Protein AF-A0A957Z9X1-F1 (afdb_monomer_lite)

Structure (mmCIF, N/CA/C/O backbone):
data_AF-A0A957Z9X1-F1
#
_entry.id   AF-A0A957Z9X1-F1
#
loop_
_atom_site.group_PDB
_atom_site.id
_atom_site.type_symbol
_atom_site.label_atom_id
_atom_site.label_alt_id
_atom_site.label_comp_id
_atom_site.label_asym_id
_atom_site.label_entity_id
_atom_site.label_seq_id
_atom_site.pdbx_PDB_ins_code
_atom_site.Cartn_x
_atom_site.Cartn_y
_atom_site.Cartn_z
_atom_site.occupancy
_atom_site.B_iso_or_equiv
_atom_site.auth_seq_id
_atom_site.auth_comp_id
_atom_site.auth_asym_id
_atom_site.auth_atom_id
_atom_site.pdbx_PDB_model_n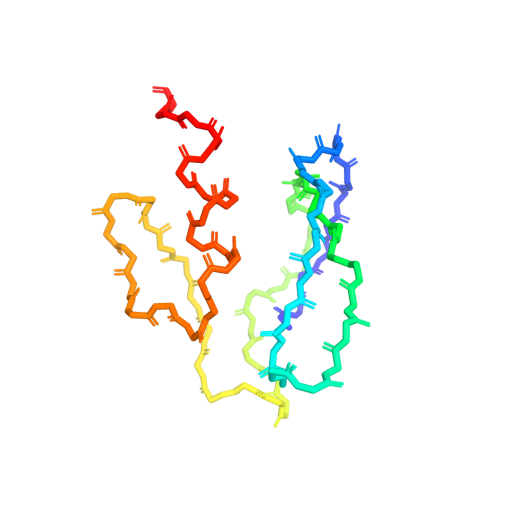um
ATOM 1 N N . THR A 1 1 ? -9.236 0.638 -5.225 1.00 88.31 1 THR A N 1
ATOM 2 C CA . THR A 1 1 ? -9.445 -0.257 -4.057 1.00 88.31 1 THR A CA 1
ATOM 3 C C . THR A 1 1 ? -10.715 0.033 -3.273 1.00 88.31 1 THR A C 1
ATOM 5 O O . THR A 1 1 ? -11.113 -0.846 -2.523 1.00 88.31 1 THR A O 1
ATOM 8 N N . GLY A 1 2 ? -11.295 1.242 -3.331 1.00 93.75 2 GLY A N 1
ATOM 9 C CA . GLY A 1 2 ? -12.512 1.590 -2.575 1.00 93.75 2 GLY A CA 1
ATOM 10 C C . GLY A 1 2 ? -12.327 1.799 -1.062 1.00 93.75 2 GLY A C 1
ATOM 11 O O . GLY A 1 2 ? -13.281 2.131 -0.358 1.00 93.75 2 GLY A O 1
ATOM 12 N N . LEU A 1 3 ? -11.106 1.650 -0.532 1.00 96.19 3 LEU A N 1
ATOM 13 C CA . LEU A 1 3 ? -10.825 1.764 0.901 1.00 96.19 3 LEU A CA 1
ATOM 14 C C . LEU A 1 3 ? -10.476 3.193 1.326 1.00 96.19 3 LEU A C 1
ATOM 16 O O . LEU A 1 3 ? -9.657 3.867 0.706 1.00 96.19 3 LEU A O 1
ATOM 20 N N . SER A 1 4 ? -11.016 3.609 2.470 1.00 97.62 4 SER A N 1
ATOM 21 C CA . SER A 1 4 ? -10.520 4.768 3.217 1.00 97.62 4 SER A CA 1
ATOM 22 C C . SER A 1 4 ? -9.448 4.314 4.202 1.00 97.62 4 SER A C 1
ATOM 24 O O . SER A 1 4 ? -9.714 3.469 5.060 1.00 97.62 4 SER A O 1
ATOM 26 N N . VAL A 1 5 ? -8.242 4.875 4.100 1.00 97.56 5 VAL A N 1
ATOM 27 C CA . VAL A 1 5 ? -7.087 4.469 4.913 1.00 97.56 5 VAL A CA 1
ATOM 28 C C . VAL A 1 5 ? -6.525 5.667 5.667 1.00 97.56 5 VAL A C 1
ATOM 30 O O . VAL A 1 5 ? -6.189 6.691 5.073 1.00 97.56 5 VAL A O 1
ATOM 33 N N . ARG A 1 6 ? -6.372 5.527 6.986 1.00 98.19 6 ARG A N 1
ATOM 34 C CA . ARG A 1 6 ? -5.604 6.467 7.807 1.00 98.19 6 ARG A CA 1
ATOM 35 C C . ARG A 1 6 ? -4.149 6.023 7.841 1.00 98.19 6 ARG A C 1
ATOM 37 O O . ARG A 1 6 ? -3.867 4.923 8.312 1.00 98.19 6 ARG A O 1
ATOM 44 N N . LEU A 1 7 ? -3.240 6.887 7.396 1.00 97.75 7 LEU A N 1
ATOM 45 C CA . LEU A 1 7 ? -1.801 6.638 7.486 1.00 97.75 7 LEU A CA 1
ATOM 46 C C . LEU A 1 7 ? -1.350 6.651 8.950 1.00 97.75 7 LEU A C 1
ATOM 48 O O . LEU A 1 7 ? -1.740 7.534 9.717 1.00 97.75 7 LEU A O 1
ATOM 52 N N . THR A 1 8 ? -0.540 5.671 9.335 1.00 96.88 8 THR A N 1
ATOM 53 C CA . THR A 1 8 ? -0.031 5.509 10.707 1.00 96.88 8 THR A CA 1
ATOM 54 C C . THR A 1 8 ? 1.478 5.692 10.809 1.00 96.88 8 THR A C 1
ATOM 56 O O . THR A 1 8 ? 1.986 5.916 11.904 1.00 96.88 8 THR A O 1
ATOM 59 N N . GLY A 1 9 ? 2.197 5.651 9.688 1.00 96.00 9 GLY A N 1
ATOM 60 C CA . GLY A 1 9 ? 3.634 5.888 9.664 1.00 96.00 9 GLY A CA 1
ATOM 61 C C . GLY A 1 9 ? 4.254 5.638 8.298 1.00 96.00 9 GLY A C 1
ATOM 62 O O . GLY A 1 9 ? 3.614 5.104 7.393 1.00 96.00 9 GLY A O 1
ATOM 63 N N . LEU A 1 10 ? 5.517 6.031 8.166 1.00 95.44 10 LEU A N 1
ATOM 64 C CA . LEU A 1 10 ? 6.350 5.709 7.015 1.00 95.44 10 LEU A CA 1
ATOM 65 C C . LEU A 1 10 ? 6.877 4.277 7.166 1.00 95.44 10 LEU A C 1
ATOM 67 O O . LEU A 1 10 ? 7.421 3.946 8.216 1.00 95.44 10 LEU A O 1
ATOM 71 N N . ALA A 1 11 ? 6.707 3.454 6.133 1.00 93.94 11 ALA A N 1
ATOM 72 C CA . ALA A 1 11 ? 7.218 2.086 6.102 1.00 93.94 11 ALA A CA 1
ATOM 73 C C . ALA A 1 11 ? 8.598 2.025 5.431 1.00 93.94 11 ALA A C 1
ATOM 75 O O . ALA A 1 11 ? 9.539 1.478 5.994 1.00 93.94 11 ALA A O 1
ATOM 76 N N . ALA A 1 12 ? 8.728 2.620 4.241 1.00 95.50 12 ALA A N 1
ATOM 77 C CA . ALA A 1 12 ? 9.972 2.624 3.474 1.00 95.50 12 ALA A CA 1
ATOM 78 C C . ALA A 1 12 ? 10.015 3.781 2.465 1.00 95.50 12 ALA A C 1
ATOM 80 O O . ALA A 1 12 ? 8.974 4.280 2.025 1.00 95.50 12 ALA A O 1
ATOM 81 N N . VAL A 1 13 ? 11.228 4.172 2.071 1.00 96.00 13 VAL A N 1
ATOM 82 C CA . VAL A 1 13 ? 11.493 5.091 0.955 1.00 96.00 13 VAL A CA 1
ATOM 83 C C . VAL A 1 13 ? 12.587 4.466 0.109 1.00 96.00 13 VAL A C 1
ATOM 85 O O . VAL A 1 13 ? 13.706 4.307 0.587 1.00 96.00 13 VAL A O 1
ATOM 88 N N . GLU A 1 14 ? 12.271 4.122 -1.136 1.00 95.00 14 GLU A N 1
ATOM 89 C CA . GLU A 1 14 ? 13.183 3.365 -1.995 1.00 95.00 14 GLU A CA 1
ATOM 90 C C . GLU A 1 14 ? 13.298 3.977 -3.387 1.00 95.00 14 GLU A C 1
ATOM 92 O O . GLU A 1 14 ? 12.348 4.541 -3.940 1.00 95.00 14 GLU A O 1
ATOM 97 N N . SER A 1 15 ? 14.477 3.812 -3.988 1.00 93.25 15 SER A N 1
ATOM 98 C CA . SER A 1 15 ? 14.625 4.015 -5.429 1.00 93.25 15 SER A CA 1
ATOM 99 C C . SER A 1 15 ? 13.871 2.921 -6.171 1.00 93.25 15 SER A C 1
ATOM 101 O O . SER A 1 15 ? 14.059 1.737 -5.901 1.00 93.25 15 SER A O 1
ATOM 103 N N . ASN A 1 16 ? 13.045 3.320 -7.128 1.00 90.94 16 ASN A N 1
ATOM 104 C CA . ASN A 1 16 ? 12.112 2.440 -7.800 1.00 90.94 16 ASN A CA 1
ATOM 105 C C . ASN A 1 16 ? 12.211 2.571 -9.325 1.00 90.94 16 ASN A C 1
ATOM 107 O O . ASN A 1 16 ? 12.270 3.674 -9.873 1.00 90.94 16 ASN A O 1
ATOM 111 N N . PHE A 1 17 ? 12.207 1.426 -10.002 1.00 87.25 17 PHE A N 1
ATOM 112 C CA . PHE A 1 17 ? 12.364 1.313 -11.451 1.00 87.25 17 PHE A CA 1
ATOM 113 C C . PHE A 1 17 ? 11.317 0.339 -11.991 1.00 87.25 17 PHE A C 1
ATOM 115 O O . PHE A 1 17 ? 11.567 -0.861 -12.093 1.00 87.25 17 PHE A O 1
ATOM 122 N N . HIS A 1 18 ? 10.121 0.842 -12.296 1.00 82.38 18 HIS A N 1
ATOM 123 C CA . HIS A 1 18 ? 9.092 0.056 -12.990 1.00 82.38 18 HIS A CA 1
ATOM 124 C C . HIS A 1 18 ? 9.379 -0.040 -14.502 1.00 82.38 18 HIS A C 1
ATOM 126 O O . HIS A 1 18 ? 9.120 -1.073 -15.110 1.00 82.38 18 HIS A O 1
ATOM 132 N N . ASP A 1 19 ? 10.000 0.995 -15.085 1.00 84.44 19 ASP A N 1
ATOM 133 C CA . ASP A 1 19 ? 10.746 0.933 -16.351 1.00 84.44 19 ASP A CA 1
ATOM 134 C C . ASP A 1 19 ? 12.244 1.051 -16.000 1.00 84.44 19 ASP A C 1
ATOM 136 O O . ASP A 1 19 ? 12.621 2.008 -15.318 1.00 84.44 19 ASP A O 1
ATOM 140 N N . PRO A 1 20 ? 13.125 0.140 -16.459 1.00 83.88 20 PRO A N 1
ATOM 141 C CA . PRO A 1 20 ? 14.568 0.222 -16.209 1.00 83.88 20 PRO A CA 1
ATOM 142 C C . PRO A 1 20 ? 15.226 1.550 -16.617 1.00 83.88 20 PRO A C 1
ATOM 144 O O . PRO A 1 20 ? 16.321 1.863 -16.155 1.00 83.88 20 PRO A O 1
ATOM 147 N N . ARG A 1 21 ? 14.586 2.331 -17.495 1.00 91.38 21 ARG A N 1
ATOM 148 C CA . ARG A 1 21 ? 15.070 3.630 -17.986 1.00 91.38 21 ARG A CA 1
ATOM 149 C C . ARG A 1 21 ? 14.489 4.822 -17.226 1.00 91.38 21 ARG A C 1
ATOM 151 O O . ARG A 1 21 ? 14.873 5.953 -17.518 1.00 91.38 21 ARG A O 1
ATOM 158 N N . GLN A 1 22 ? 13.558 4.601 -16.299 1.00 90.88 22 GLN A N 1
ATOM 159 C CA . GLN A 1 22 ? 12.902 5.665 -15.543 1.00 90.88 22 GLN A CA 1
ATOM 160 C C . GLN A 1 22 ? 13.117 5.459 -14.048 1.00 90.88 22 GLN A C 1
ATOM 162 O O . GLN A 1 22 ? 12.594 4.525 -13.442 1.00 90.88 22 GLN A O 1
ATOM 167 N N . HIS A 1 23 ? 13.888 6.365 -13.448 1.00 92.44 23 HIS A N 1
ATOM 168 C CA . HIS A 1 23 ? 14.076 6.395 -12.004 1.00 92.44 23 HIS A CA 1
ATOM 169 C C . HIS A 1 23 ? 12.921 7.144 -11.348 1.00 92.44 23 HIS A C 1
ATOM 171 O O . HIS A 1 23 ? 12.639 8.295 -11.681 1.00 92.44 23 HIS A O 1
ATOM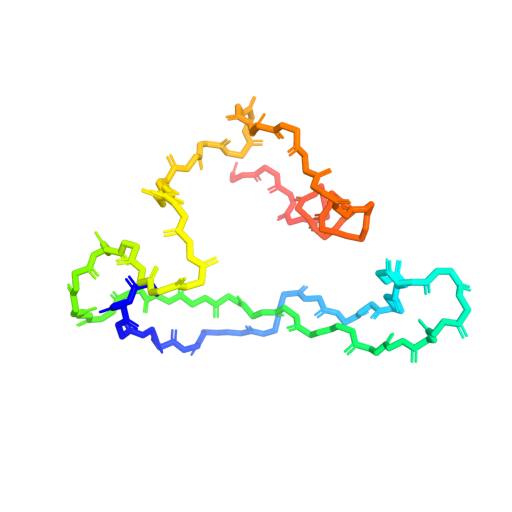 177 N N . THR A 1 24 ? 12.273 6.484 -10.398 1.00 94.31 24 THR A N 1
ATOM 178 C CA . THR A 1 24 ? 11.245 7.061 -9.531 1.00 94.31 24 THR A CA 1
ATOM 179 C C . THR A 1 24 ? 11.628 6.833 -8.073 1.00 94.31 24 THR A C 1
ATOM 181 O O . THR A 1 24 ? 12.460 5.979 -7.763 1.00 94.31 24 THR A O 1
ATOM 184 N N . VAL A 1 25 ? 11.028 7.594 -7.162 1.00 95.06 25 VAL A N 1
ATOM 185 C CA . VAL A 1 25 ? 11.129 7.335 -5.721 1.00 95.06 25 VAL A CA 1
ATOM 186 C C . VAL A 1 25 ? 9.783 6.812 -5.256 1.00 95.06 25 VAL A C 1
ATOM 188 O O . VAL A 1 25 ? 8.774 7.504 -5.387 1.00 95.06 25 VAL A O 1
ATOM 191 N N . GLY A 1 26 ? 9.771 5.586 -4.740 1.00 94.75 26 GLY A N 1
ATOM 192 C CA . GLY A 1 26 ? 8.599 5.019 -4.093 1.00 94.75 26 GLY A CA 1
ATOM 193 C C . GLY A 1 26 ? 8.591 5.365 -2.607 1.00 94.75 26 GLY A C 1
ATOM 194 O O . GLY A 1 26 ? 9.641 5.398 -1.958 1.00 94.75 26 GLY A O 1
ATOM 195 N N . ILE A 1 27 ? 7.404 5.632 -2.071 1.00 96.06 27 ILE A N 1
ATOM 196 C CA . ILE A 1 27 ? 7.191 5.911 -0.651 1.00 96.06 27 ILE A CA 1
ATOM 197 C C . ILE A 1 27 ? 6.047 5.018 -0.183 1.00 96.06 27 ILE A C 1
ATOM 199 O O . ILE A 1 27 ? 4.919 5.153 -0.659 1.00 96.06 27 ILE A O 1
ATOM 203 N N . TRP A 1 28 ? 6.337 4.115 0.748 1.00 95.50 28 TRP A N 1
ATOM 204 C CA . TRP A 1 28 ? 5.359 3.192 1.315 1.00 95.50 28 TRP A CA 1
ATOM 205 C C . TRP A 1 28 ? 4.977 3.652 2.712 1.00 95.50 28 TRP A C 1
ATOM 207 O O . TRP A 1 28 ? 5.827 4.054 3.509 1.00 95.50 28 TRP A O 1
ATOM 217 N N . PHE A 1 29 ? 3.691 3.551 3.024 1.00 96.00 29 PHE A N 1
ATOM 218 C CA . PHE A 1 29 ? 3.143 3.942 4.313 1.00 96.00 29 PHE A CA 1
ATOM 219 C C . PHE A 1 29 ? 2.448 2.761 4.973 1.00 96.00 29 PHE A C 1
ATOM 221 O O . PHE A 1 29 ? 1.746 1.990 4.319 1.00 96.00 29 PHE A O 1
ATOM 228 N N . HIS A 1 30 ? 2.578 2.674 6.292 1.00 95.00 30 HIS A N 1
ATOM 229 C CA . HIS A 1 30 ? 1.649 1.897 7.092 1.00 95.00 30 HIS A CA 1
ATOM 230 C C . HIS A 1 30 ? 0.316 2.636 7.170 1.00 95.00 30 HIS A C 1
ATOM 232 O O . HIS A 1 30 ? 0.267 3.869 7.260 1.00 95.00 30 HIS A O 1
ATOM 238 N N . GLY A 1 31 ? -0.775 1.879 7.170 1.00 95.31 31 GLY A N 1
ATOM 239 C CA . GLY A 1 31 ? -2.106 2.440 7.292 1.00 95.31 31 GLY A CA 1
ATOM 240 C C . GLY A 1 31 ? -3.086 1.480 7.941 1.00 95.31 31 GLY A C 1
ATOM 241 O O . GLY A 1 31 ? -2.899 0.265 7.949 1.00 95.31 31 GLY A O 1
ATOM 242 N N . THR A 1 32 ? -4.149 2.047 8.496 1.00 97.12 32 THR A N 1
ATOM 243 C CA . THR A 1 32 ? -5.295 1.302 9.013 1.00 97.12 32 THR A CA 1
ATOM 244 C C . THR A 1 32 ? -6.515 1.658 8.184 1.00 97.12 32 THR A C 1
ATOM 246 O O . THR A 1 32 ? -6.815 2.839 7.999 1.00 97.12 32 THR A O 1
ATOM 249 N N . VAL A 1 33 ? -7.232 0.644 7.704 1.00 97.50 33 VAL A N 1
ATOM 250 C CA . VAL A 1 33 ? -8.517 0.836 7.027 1.00 97.50 33 VAL A CA 1
ATOM 251 C C . VAL A 1 33 ? -9.517 1.408 8.031 1.00 97.50 33 VAL A C 1
ATOM 253 O O . VAL A 1 33 ? -9.724 0.842 9.102 1.00 97.50 33 VAL A O 1
ATOM 256 N N . THR A 1 34 ? -10.125 2.542 7.700 1.00 98.06 34 THR A N 1
ATOM 257 C CA . THR A 1 34 ? -11.121 3.222 8.545 1.00 98.06 34 THR A CA 1
ATOM 258 C C . THR A 1 34 ? -12.525 3.204 7.950 1.00 98.06 34 THR A C 1
ATOM 260 O O . THR A 1 34 ? -13.461 3.656 8.603 1.00 98.06 34 THR A O 1
ATOM 263 N N . GLY A 1 35 ? -12.685 2.709 6.724 1.00 97.81 35 GLY A N 1
ATOM 264 C CA . GLY A 1 35 ? -13.972 2.605 6.042 1.00 97.81 35 GLY A CA 1
ATOM 265 C C . GLY A 1 35 ? -13.811 2.240 4.569 1.00 97.81 35 GLY A C 1
ATOM 266 O O . GLY A 1 35 ? -12.707 1.931 4.116 1.00 97.81 35 GLY A O 1
ATOM 267 N N . GLY A 1 36 ? -14.913 2.322 3.825 1.00 96.44 36 GLY A N 1
ATOM 268 C CA . GLY A 1 36 ? -14.982 1.878 2.433 1.00 96.44 36 GLY A CA 1
ATOM 269 C C . GLY A 1 36 ? -15.169 0.366 2.301 1.00 96.44 36 GLY A C 1
ATOM 270 O O . GLY A 1 36 ? -15.348 -0.337 3.299 1.00 96.44 36 GLY A O 1
ATOM 271 N N . ALA A 1 37 ? -15.132 -0.122 1.066 1.00 94.81 37 ALA A N 1
ATOM 272 C CA . ALA A 1 37 ? -15.232 -1.539 0.733 1.00 94.81 37 ALA A CA 1
ATOM 273 C C . ALA A 1 37 ? -14.063 -1.925 -0.175 1.00 94.81 37 ALA A C 1
ATOM 275 O O . ALA A 1 37 ? -13.653 -1.133 -1.016 1.00 94.81 37 ALA A O 1
ATOM 276 N N . LEU A 1 38 ? -13.498 -3.118 0.033 1.00 94.81 38 LEU A N 1
ATOM 277 C CA . LEU A 1 38 ? -12.448 -3.631 -0.840 1.00 94.81 38 LEU A CA 1
ATOM 278 C C . LEU A 1 38 ? -13.093 -4.066 -2.155 1.00 94.81 38 LEU A C 1
ATOM 280 O O . LEU A 1 38 ? -13.725 -5.120 -2.208 1.00 94.81 38 LEU A O 1
ATOM 284 N N . GLU A 1 39 ? -12.920 -3.261 -3.194 1.00 94.31 39 GLU A N 1
ATOM 285 C CA . GLU A 1 39 ? -13.440 -3.548 -4.527 1.00 94.31 39 GLU A CA 1
ATOM 286 C C . GLU A 1 39 ? -12.411 -3.186 -5.613 1.00 94.31 39 GLU A C 1
ATOM 288 O O . GLU A 1 39 ? -11.688 -2.183 -5.476 1.00 94.31 39 GLU A O 1
ATOM 293 N N . PRO A 1 40 ? -12.278 -4.026 -6.657 1.00 91.00 40 PRO A N 1
ATOM 294 C CA . PRO A 1 40 ? -11.547 -3.654 -7.859 1.00 91.00 40 PRO A CA 1
ATOM 295 C C . PRO A 1 40 ? -12.272 -2.502 -8.569 1.00 91.00 40 PRO A C 1
ATOM 297 O O . PRO A 1 40 ? -13.498 -2.417 -8.523 1.00 91.00 40 PRO A O 1
ATOM 300 N N . ASP A 1 41 ? -11.503 -1.625 -9.208 1.00 88.88 41 ASP A N 1
ATOM 301 C CA . ASP A 1 41 ? -12.014 -0.525 -10.032 1.00 88.88 41 ASP A CA 1
ATOM 302 C C . ASP A 1 41 ? -11.518 -0.711 -11.477 1.00 88.88 41 ASP A C 1
ATOM 304 O O . ASP A 1 41 ? -10.978 -1.765 -11.817 1.00 88.88 41 ASP A O 1
ATOM 308 N N . ASP A 1 42 ? -11.706 0.279 -12.340 1.00 90.38 42 ASP A N 1
ATOM 309 C CA . ASP A 1 42 ? -11.387 0.203 -13.770 1.00 90.38 42 ASP A CA 1
ATOM 310 C C . ASP A 1 42 ? -9.939 -0.206 -14.121 1.00 90.38 42 ASP A C 1
ATOM 312 O O . ASP A 1 42 ? -9.703 -0.766 -15.197 1.00 90.38 42 ASP A O 1
ATOM 316 N N . ASP A 1 43 ? -8.982 0.014 -13.220 1.00 90.94 43 ASP A N 1
ATOM 317 C CA . ASP A 1 43 ? -7.563 -0.310 -13.376 1.00 90.94 43 ASP A CA 1
ATOM 318 C C . ASP A 1 43 ? -7.155 -1.699 -12.843 1.00 90.94 43 ASP A C 1
ATOM 320 O O . ASP A 1 43 ? -6.015 -2.131 -13.052 1.00 90.94 43 ASP A O 1
ATOM 324 N N . LEU A 1 44 ? -8.069 -2.428 -12.192 1.00 89.94 44 LEU A N 1
ATOM 325 C CA . LEU A 1 44 ? -7.803 -3.715 -11.545 1.00 89.94 44 LEU A CA 1
ATOM 326 C C . LEU A 1 44 ? -8.835 -4.776 -11.942 1.00 89.94 44 LEU A C 1
ATOM 328 O O . LEU A 1 44 ? -10.036 -4.598 -11.792 1.00 89.94 44 LEU A O 1
ATOM 332 N N . VAL A 1 45 ? -8.365 -5.949 -12.371 1.00 90.75 45 VAL A N 1
ATOM 333 C CA . VAL A 1 45 ? -9.251 -7.094 -12.665 1.00 90.75 45 VAL A CA 1
ATOM 334 C C . VAL A 1 45 ? -9.689 -7.808 -11.384 1.00 90.75 45 VAL A C 1
ATOM 336 O O . VAL A 1 45 ? -10.822 -8.271 -11.276 1.00 90.75 45 VAL A O 1
ATOM 339 N N . GLU A 1 46 ? -8.789 -7.902 -10.407 1.00 92.50 46 GLU A N 1
ATOM 340 C CA . GLU A 1 46 ? -9.016 -8.582 -9.135 1.00 92.50 46 GLU A CA 1
ATOM 341 C C . GLU A 1 46 ? -8.274 -7.848 -8.014 1.00 92.50 46 GLU A C 1
ATOM 343 O O . GLU A 1 46 ? -7.210 -7.262 -8.228 1.00 92.50 46 GLU A O 1
ATOM 348 N N . LEU A 1 47 ? -8.841 -7.882 -6.808 1.00 94.31 47 LEU A N 1
ATOM 349 C CA . LEU A 1 47 ? -8.256 -7.297 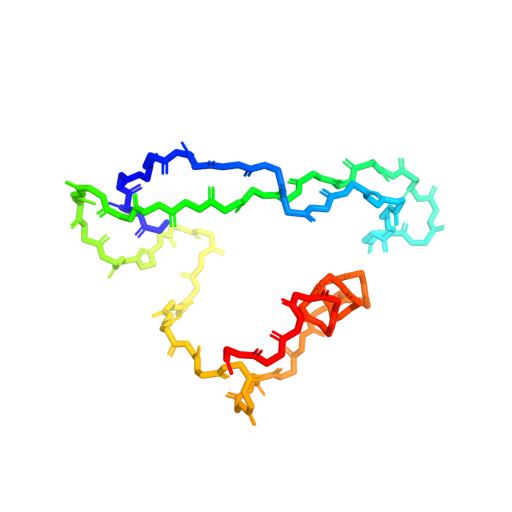-5.609 1.00 94.31 47 LEU A CA 1
ATOM 350 C C . LEU A 1 47 ? -8.519 -8.207 -4.406 1.00 94.31 47 LEU A C 1
ATOM 352 O O . LEU A 1 47 ? -9.638 -8.680 -4.211 1.00 94.31 47 LEU A O 1
ATOM 356 N N . GLY A 1 48 ? -7.500 -8.422 -3.574 1.00 93.94 48 GLY A N 1
ATOM 357 C CA . GLY A 1 48 ? -7.592 -9.313 -2.422 1.00 93.94 48 GLY A CA 1
ATOM 358 C C . GLY A 1 48 ? -6.557 -9.021 -1.340 1.00 93.94 48 GLY A C 1
ATOM 359 O O . GLY A 1 48 ? -5.578 -8.308 -1.560 1.00 93.94 48 GLY A O 1
ATOM 360 N N . TRP A 1 49 ? -6.793 -9.589 -0.156 1.00 94.31 49 TRP A N 1
ATOM 361 C CA . TRP A 1 49 ? -5.837 -9.597 0.950 1.00 94.31 49 TRP A CA 1
ATOM 362 C C . TRP A 1 49 ? -4.984 -10.862 0.900 1.00 94.31 49 TRP A C 1
ATOM 364 O O . TRP A 1 49 ? -5.510 -11.959 0.719 1.00 94.31 49 TRP A O 1
ATOM 374 N N . PHE A 1 50 ? -3.684 -10.717 1.141 1.00 93.38 50 PHE A N 1
ATOM 375 C CA . PHE A 1 50 ? -2.734 -11.825 1.146 1.00 93.38 50 PHE A CA 1
ATOM 376 C C . PHE A 1 50 ? -1.971 -11.868 2.465 1.00 93.38 50 PHE A C 1
ATOM 378 O O . PHE A 1 50 ? -1.630 -10.830 3.037 1.00 93.38 50 PHE A O 1
ATOM 385 N N . PHE A 1 51 ? -1.674 -13.075 2.942 1.00 91.12 51 PHE A N 1
ATOM 386 C CA . PHE A 1 51 ? -0.727 -13.240 4.037 1.00 91.12 51 PHE A CA 1
ATOM 387 C C . PHE A 1 51 ? 0.685 -12.943 3.533 1.00 91.12 51 PHE A C 1
ATOM 389 O O . PHE A 1 51 ? 1.058 -13.370 2.444 1.00 91.12 51 PHE A O 1
ATOM 396 N N . ILE A 1 52 ? 1.501 -12.282 4.356 1.00 87.94 52 ILE A N 1
ATOM 397 C CA . ILE A 1 52 ? 2.885 -11.929 4.001 1.00 87.94 52 ILE A CA 1
ATOM 398 C C . ILE A 1 52 ? 3.746 -13.151 3.626 1.00 87.94 52 ILE A C 1
ATOM 400 O O . ILE A 1 52 ? 4.622 -13.050 2.778 1.00 87.94 52 ILE A O 1
ATOM 404 N N . GLY A 1 53 ? 3.458 -14.324 4.203 1.00 88.12 53 GLY A N 1
ATOM 405 C CA . GLY A 1 53 ? 4.119 -15.591 3.864 1.00 88.12 53 GLY A CA 1
ATOM 406 C C . GLY A 1 53 ? 3.517 -16.347 2.671 1.00 88.12 53 GLY A C 1
ATOM 407 O O . GLY A 1 53 ? 3.985 -17.437 2.357 1.00 88.12 53 GLY A O 1
ATOM 408 N N . ALA A 1 54 ? 2.471 -15.817 2.035 1.00 91.88 54 ALA A N 1
ATOM 409 C CA . ALA A 1 54 ? 1.744 -16.456 0.936 1.00 91.88 54 ALA A CA 1
ATOM 410 C C . ALA A 1 54 ? 1.336 -15.418 -0.125 1.00 91.88 54 ALA A C 1
ATOM 412 O O . ALA A 1 54 ? 0.159 -15.262 -0.455 1.00 91.88 54 ALA A O 1
ATOM 413 N N . LEU A 1 55 ? 2.325 -14.672 -0.617 1.00 92.50 55 LEU A N 1
ATOM 414 C CA . LEU A 1 55 ? 2.131 -13.647 -1.638 1.00 92.50 55 LEU A CA 1
ATOM 415 C C . LEU A 1 55 ? 2.095 -14.259 -3.045 1.00 92.50 55 LEU A C 1
ATOM 417 O O . LEU A 1 55 ? 2.797 -15.242 -3.302 1.00 92.50 55 LEU A O 1
ATOM 421 N N . PRO A 1 56 ? 1.322 -13.668 -3.971 1.00 93.69 56 PRO A N 1
ATOM 422 C CA . PRO A 1 56 ? 1.421 -13.998 -5.385 1.00 93.69 56 PRO A CA 1
ATOM 423 C C . PRO A 1 56 ? 2.768 -13.528 -5.957 1.00 93.69 56 PRO A C 1
ATOM 425 O O . PRO A 1 56 ? 3.568 -12.865 -5.290 1.00 93.69 56 PRO A O 1
ATOM 428 N N . GLU A 1 57 ? 3.017 -13.847 -7.226 1.00 93.69 57 GLU A N 1
ATOM 429 C CA . GLU A 1 57 ? 4.145 -13.263 -7.943 1.00 93.69 57 GLU A CA 1
ATOM 430 C C . GLU A 1 57 ? 3.998 -11.735 -8.001 1.00 93.69 57 GLU A C 1
ATOM 432 O O . GLU A 1 57 ? 3.032 -11.201 -8.542 1.00 93.69 57 GLU A O 1
ATOM 437 N N . LEU A 1 58 ? 4.962 -11.029 -7.407 1.00 92.00 58 LEU A N 1
ATOM 438 C CA . LEU A 1 58 ? 4.987 -9.570 -7.392 1.00 92.00 58 LEU A CA 1
ATOM 439 C C . LEU A 1 58 ? 5.554 -9.035 -8.706 1.00 92.00 58 LEU A C 1
ATOM 441 O O . LEU A 1 58 ? 6.632 -9.453 -9.130 1.00 92.00 58 LEU A O 1
ATOM 445 N N . ALA A 1 59 ? 4.869 -8.052 -9.291 1.00 89.38 59 ALA A N 1
ATOM 446 C CA . ALA A 1 59 ? 5.285 -7.410 -10.537 1.00 89.38 59 ALA A CA 1
ATOM 447 C C . ALA A 1 59 ? 6.604 -6.625 -10.400 1.00 89.38 59 ALA A C 1
ATOM 449 O O . ALA A 1 59 ? 7.345 -6.487 -11.374 1.00 8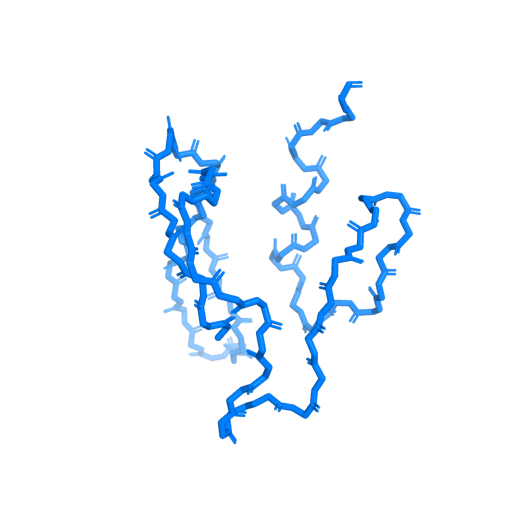9.38 59 ALA A O 1
ATOM 450 N N . PHE A 1 60 ? 6.918 -6.125 -9.197 1.00 88.81 60 PHE A N 1
ATOM 451 C CA . PHE A 1 60 ? 8.076 -5.265 -8.961 1.00 88.81 60 PHE A CA 1
ATOM 452 C C . PHE A 1 60 ? 9.014 -5.814 -7.884 1.00 88.81 60 PHE A C 1
ATOM 454 O O . PHE A 1 60 ? 8.610 -6.208 -6.790 1.00 88.81 60 PHE A O 1
ATOM 461 N N . VAL A 1 61 ? 10.316 -5.779 -8.183 1.00 88.81 61 VAL A N 1
ATOM 462 C CA . VAL A 1 61 ? 11.377 -6.213 -7.257 1.00 88.81 61 VAL A CA 1
ATOM 463 C C . VAL A 1 61 ? 11.453 -5.309 -6.022 1.00 88.81 61 VAL A C 1
ATOM 465 O O . VAL A 1 61 ? 11.773 -5.791 -4.937 1.00 88.81 61 VAL A O 1
ATOM 468 N N . THR A 1 62 ? 11.151 -4.014 -6.164 1.00 92.38 62 THR A N 1
ATOM 469 C CA . THR A 1 62 ? 11.166 -3.060 -5.044 1.00 92.38 62 THR A CA 1
ATOM 470 C C . THR A 1 62 ? 10.125 -3.422 -3.987 1.00 92.38 62 THR A C 1
AT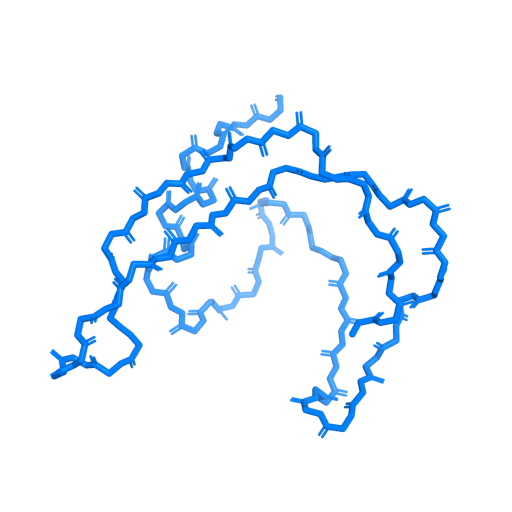OM 472 O O . THR A 1 62 ? 10.461 -3.447 -2.808 1.00 92.38 62 THR A O 1
ATOM 475 N N . ASP A 1 63 ? 8.910 -3.802 -4.398 1.00 91.94 63 ASP A N 1
ATOM 476 C CA . ASP A 1 63 ? 7.841 -4.194 -3.471 1.00 91.94 63 ASP A CA 1
ATOM 477 C C . ASP A 1 63 ? 8.246 -5.408 -2.638 1.00 91.94 63 ASP A C 1
ATOM 479 O O . ASP A 1 63 ? 8.046 -5.425 -1.425 1.00 91.94 63 ASP A O 1
ATOM 483 N N . ARG A 1 64 ? 8.897 -6.396 -3.269 1.00 91.06 64 ARG A N 1
ATOM 484 C CA . ARG A 1 64 ? 9.441 -7.560 -2.560 1.00 91.06 64 ARG A CA 1
ATOM 485 C C . ARG A 1 64 ? 10.409 -7.140 -1.455 1.00 91.06 64 ARG A C 1
ATOM 487 O O . ARG A 1 64 ? 10.258 -7.593 -0.327 1.00 91.06 64 ARG A O 1
ATOM 494 N N . ARG A 1 65 ? 11.361 -6.251 -1.762 1.00 90.06 65 ARG A N 1
ATOM 495 C CA . ARG A 1 65 ? 12.347 -5.760 -0.782 1.00 90.06 65 ARG A CA 1
ATOM 496 C C . ARG A 1 65 ? 11.688 -5.015 0.371 1.00 90.06 65 ARG A C 1
ATOM 498 O O . ARG A 1 65 ? 12.065 -5.231 1.517 1.00 90.06 65 ARG A O 1
ATOM 505 N N . VAL A 1 66 ? 10.7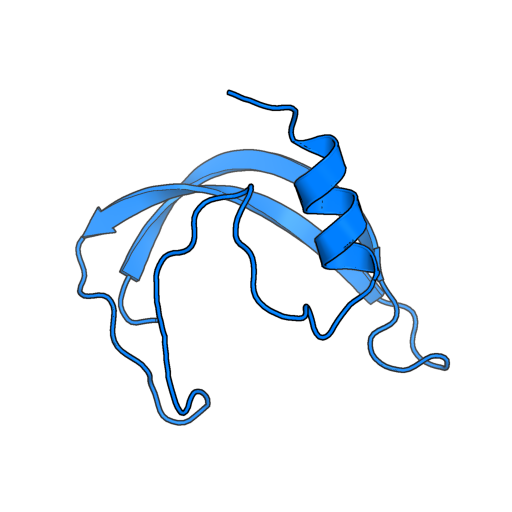08 -4.160 0.070 1.00 93.06 66 VAL A N 1
ATOM 506 C CA . VAL A 1 66 ? 9.957 -3.428 1.098 1.00 93.06 66 VAL A CA 1
ATOM 507 C C . VAL A 1 66 ? 9.248 -4.412 2.021 1.00 93.06 66 VAL A C 1
ATOM 509 O O . VAL A 1 66 ? 9.415 -4.319 3.231 1.00 93.06 66 VAL A O 1
ATOM 512 N N . ILE A 1 67 ? 8.518 -5.382 1.464 1.00 92.44 67 ILE A N 1
ATOM 513 C CA . ILE A 1 67 ? 7.772 -6.388 2.229 1.00 92.44 67 ILE A CA 1
ATOM 514 C C . ILE A 1 67 ? 8.703 -7.250 3.093 1.00 92.44 67 ILE A C 1
ATOM 516 O O . ILE A 1 67 ? 8.425 -7.439 4.275 1.00 92.44 67 ILE A O 1
ATOM 520 N N . GLU A 1 68 ? 9.811 -7.744 2.536 1.00 90.19 68 GLU A N 1
ATOM 521 C CA . GLU A 1 68 ? 10.824 -8.510 3.281 1.00 90.19 68 GLU A CA 1
ATOM 522 C C . GLU A 1 68 ? 11.429 -7.686 4.434 1.00 90.19 68 GLU A C 1
ATOM 524 O O . GLU A 1 68 ? 11.737 -8.230 5.495 1.00 90.19 68 GLU A O 1
ATOM 529 N N . GLY A 1 69 ? 11.557 -6.368 4.249 1.00 88.56 69 GLY A N 1
ATOM 530 C CA . GLY A 1 69 ? 12.070 -5.431 5.248 1.00 88.56 69 GLY A CA 1
ATOM 531 C C . GLY A 1 69 ? 11.104 -5.091 6.387 1.00 88.56 69 GLY A C 1
ATOM 532 O O . GLY A 1 69 ? 11.555 -4.561 7.402 1.00 88.56 69 GLY A O 1
ATOM 533 N N . LEU A 1 70 ? 9.806 -5.408 6.272 1.00 83.69 70 LEU A N 1
ATOM 534 C CA . LEU A 1 70 ? 8.816 -5.120 7.324 1.00 83.69 70 LEU A CA 1
ATOM 535 C C . LEU A 1 70 ? 9.008 -5.975 8.590 1.00 83.69 70 LEU A C 1
ATOM 537 O O . LEU A 1 70 ? 8.453 -5.637 9.635 1.00 83.69 70 LEU A O 1
ATOM 541 N N . GLY A 1 71 ? 9.805 -7.048 8.513 1.00 67.31 71 GLY A N 1
ATOM 542 C CA . GLY A 1 71 ? 9.921 -8.054 9.568 1.00 67.31 71 GLY A CA 1
ATOM 543 C C . GLY A 1 71 ? 8.659 -8.919 9.680 1.00 67.31 71 GLY A C 1
ATOM 544 O O . GLY A 1 71 ? 7.555 -8.512 9.320 1.00 67.31 71 GLY A O 1
ATOM 545 N N . THR A 1 72 ? 8.811 -10.156 10.151 1.00 51.62 72 THR A N 1
ATOM 546 C CA . THR A 1 72 ? 7.663 -10.997 10.525 1.00 51.62 72 THR A CA 1
ATOM 547 C C . THR A 1 72 ? 6.938 -10.341 11.713 1.00 51.62 72 THR A C 1
ATOM 549 O O . THR A 1 72 ? 7.638 -9.788 12.565 1.00 51.62 72 THR A O 1
ATOM 552 N N . PRO A 1 73 ? 5.591 -10.376 11.797 1.00 49.09 73 PRO A N 1
ATOM 553 C CA . PRO A 1 73 ? 4.879 -9.950 13.005 1.00 49.09 73 PRO A CA 1
ATOM 554 C C . PRO A 1 73 ? 5.395 -10.630 14.280 1.00 49.09 73 PRO A C 1
ATOM 556 O O . PRO A 1 73 ? 5.862 -11.792 14.191 1.00 49.09 73 PRO A O 1
#

Sequence (73 aa):
TGLSVRLTGLAAVESNFHDPRQHTVGIWFHGTVTGGALEPDDDLVELGWFFIGALPELAFVTDRRVIEGLGTP

Foldseek 3Di:
DFFDKDFDAWQDWDFFPLPVVDTDIDTDTDIDTPDTDQDDDPVDPDDDDDDLVGDDDDSGPVVVVSSVSNDDD

Radius of gyration: 13.7 Å; chains: 1; bounding box: 30×24×31 Å

Secondary structure (DSSP, 8-state):
--EEEEEEEEEEEEEEEEETTEEEEEEEEEEEEEEE-----TT-S------TTS----S-HHHHHHHHHT---

pLDDT: mean 91.2, std 8.26, range [49.09, 98.19]